Protein AF-A0A1M2V3Z1-F1 (afdb_monomer_lite)

Secondary structure (DSSP, 8-state):
--SSTTHHHHTSTTT-S-GGGS-HHHHHHHHHHHHHHHHHHH---HHHHHTT-HHHHHHHTSGGGGT-HHHHHHHHIIIIIIIHHHHHHHTT-GGGHHHHHHHHTTS--

Structure (mmCIF, N/CA/C/O backbone):
data_AF-A0A1M2V3Z1-F1
#
_entry.id   AF-A0A1M2V3Z1-F1
#
loop_
_atom_site.group_PDB
_atom_site.id
_atom_site.type_symbol
_atom_site.label_atom_id
_atom_site.label_alt_id
_atom_site.label_comp_id
_atom_site.label_asym_id
_atom_site.label_entity_id
_atom_site.label_seq_id
_atom_site.pdbx_PDB_ins_code
_atom_site.Cartn_x
_atom_site.Cartn_y
_atom_site.Cartn_z
_atom_site.occupancy
_atom_site.B_iso_or_equiv
_atom_site.auth_seq_id
_atom_site.auth_comp_id
_atom_site.auth_asym_id
_atom_site.auth_atom_id
_atom_site.pdbx_PDB_model_num
ATOM 1 N N . MET A 1 1 ? -4.079 -21.499 4.967 1.00 50.12 1 MET A N 1
ATOM 2 C CA . MET A 1 1 ? -3.619 -20.187 4.460 1.00 50.12 1 MET A CA 1
ATOM 3 C C . MET A 1 1 ? -2.232 -20.394 3.879 1.00 50.12 1 MET A C 1
ATOM 5 O O . MET A 1 1 ? -1.466 -21.125 4.493 1.00 50.12 1 MET A O 1
ATOM 9 N N . SER A 1 2 ? -1.953 -19.860 2.685 1.00 53.78 2 SER A N 1
ATOM 10 C CA . SER A 1 2 ? -0.603 -19.888 2.098 1.00 53.78 2 SER A CA 1
ATOM 11 C C . SER A 1 2 ? 0.402 -19.317 3.103 1.00 53.78 2 SER A C 1
ATOM 13 O O . SER A 1 2 ? 0.081 -18.336 3.770 1.00 53.78 2 SER A O 1
ATOM 15 N N . ALA A 1 3 ? 1.598 -19.904 3.202 1.00 75.75 3 ALA A N 1
ATOM 16 C CA . ALA A 1 3 ? 2.683 -19.347 4.015 1.00 75.75 3 ALA A CA 1
ATOM 17 C C . ALA A 1 3 ? 3.127 -17.950 3.526 1.00 75.75 3 ALA A C 1
ATOM 19 O O . ALA A 1 3 ? 3.748 -17.214 4.283 1.00 75.75 3 ALA A O 1
ATOM 20 N N . PHE A 1 4 ? 2.758 -17.582 2.291 1.00 83.94 4 PHE A N 1
ATOM 21 C CA . PHE A 1 4 ? 3.097 -16.321 1.630 1.00 83.94 4 PHE A CA 1
ATOM 22 C C . PHE A 1 4 ? 1.854 -15.776 0.900 1.00 83.94 4 PHE A C 1
ATOM 24 O O . PHE A 1 4 ? 1.505 -16.278 -0.178 1.00 83.94 4 PHE A O 1
ATOM 31 N N . PRO A 1 5 ? 1.118 -14.817 1.490 1.00 90.44 5 PRO A N 1
ATOM 32 C CA . PRO A 1 5 ? -0.146 -14.309 0.948 1.00 90.44 5 PRO A CA 1
ATOM 33 C C . PRO A 1 5 ? -0.059 -13.700 -0.455 1.00 90.44 5 PRO A C 1
ATOM 35 O O . PRO A 1 5 ? -1.078 -13.644 -1.146 1.00 90.44 5 PRO A O 1
ATOM 38 N N . THR A 1 6 ? 1.124 -13.258 -0.881 1.00 95.00 6 THR A N 1
ATOM 39 C CA . THR A 1 6 ? 1.340 -12.572 -2.165 1.00 95.00 6 THR A CA 1
ATOM 40 C C . THR A 1 6 ? 2.156 -13.384 -3.177 1.00 95.00 6 THR A C 1
ATOM 42 O O . THR A 1 6 ? 2.534 -12.853 -4.220 1.00 95.00 6 THR A O 1
ATOM 45 N N . ALA A 1 7 ? 2.407 -14.675 -2.928 1.00 93.00 7 ALA A N 1
ATOM 46 C CA . ALA A 1 7 ? 3.244 -15.504 -3.804 1.00 93.00 7 ALA A CA 1
ATOM 47 C C . ALA A 1 7 ? 2.790 -15.507 -5.278 1.00 93.00 7 ALA A C 1
ATOM 49 O O . ALA A 1 7 ? 3.615 -15.472 -6.190 1.00 93.00 7 ALA A O 1
ATOM 50 N N . ASP A 1 8 ? 1.482 -15.509 -5.527 1.00 93.94 8 ASP A N 1
ATOM 51 C CA . ASP A 1 8 ? 0.915 -15.425 -6.874 1.00 93.94 8 ASP A CA 1
ATOM 52 C C . ASP A 1 8 ? 1.033 -14.022 -7.489 1.00 93.94 8 ASP A C 1
ATOM 54 O O . ASP A 1 8 ? 1.156 -13.908 -8.708 1.00 93.94 8 ASP A O 1
ATOM 58 N N . LEU A 1 9 ? 1.073 -12.959 -6.674 1.00 95.69 9 LEU A N 1
ATOM 59 C CA . LEU A 1 9 ? 1.301 -11.599 -7.168 1.00 95.69 9 LEU A CA 1
ATOM 60 C C . LEU A 1 9 ? 2.692 -11.462 -7.783 1.00 95.69 9 LEU A C 1
ATOM 62 O O . LEU A 1 9 ? 2.809 -10.869 -8.849 1.00 95.69 9 LEU A O 1
ATOM 66 N N . ALA A 1 10 ? 3.720 -12.066 -7.180 1.00 92.56 10 ALA A N 1
ATOM 67 C CA . ALA A 1 10 ? 5.084 -12.036 -7.720 1.00 92.56 1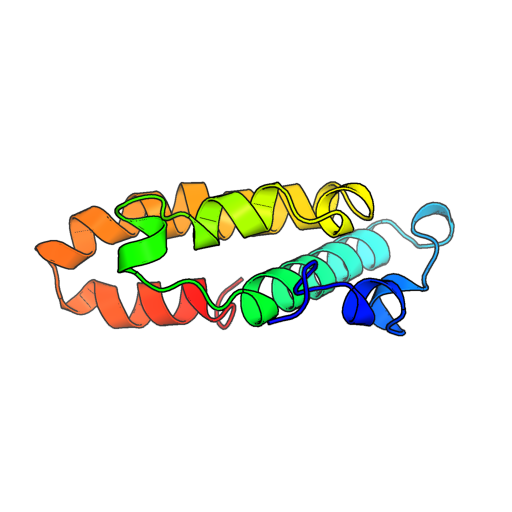0 ALA A CA 1
ATOM 68 C C . ALA A 1 10 ? 5.173 -12.593 -9.155 1.00 92.56 10 ALA A C 1
ATOM 70 O O . ALA A 1 10 ? 6.031 -12.182 -9.931 1.00 92.56 10 ALA A O 1
ATOM 71 N N . SER A 1 11 ? 4.266 -13.506 -9.517 1.00 93.31 11 SER A N 1
ATOM 72 C CA . SER A 1 11 ? 4.178 -14.095 -10.861 1.00 93.31 11 SER A CA 1
ATOM 73 C C . SER A 1 11 ? 3.160 -13.394 -11.771 1.00 93.31 11 SER A C 1
ATOM 75 O O . SER A 1 11 ? 3.026 -13.755 -12.940 1.00 93.31 11 SER A O 1
ATOM 77 N N . ALA A 1 12 ? 2.412 -12.415 -11.260 1.00 96.38 12 ALA A N 1
ATOM 78 C CA . ALA A 1 12 ? 1.374 -11.732 -12.017 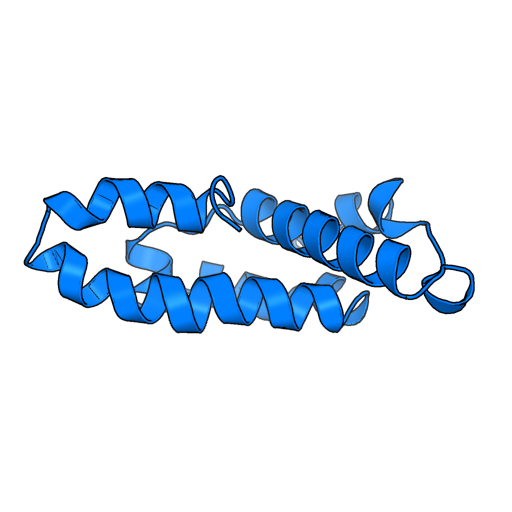1.00 96.38 12 ALA A CA 1
ATOM 79 C C . ALA A 1 12 ? 1.974 -10.753 -13.047 1.00 96.38 12 ALA A C 1
ATOM 81 O O . ALA A 1 12 ? 3.042 -10.179 -12.809 1.00 96.38 12 ALA A O 1
ATOM 82 N N . PRO A 1 13 ? 1.261 -10.456 -14.155 1.00 97.62 13 PRO A N 1
ATOM 83 C CA . PRO A 1 13 ? 1.731 -9.513 -15.174 1.00 97.62 13 PRO A CA 1
ATOM 84 C C . PRO A 1 13 ? 2.109 -8.129 -14.636 1.00 97.62 13 PRO A C 1
ATOM 86 O O . PRO A 1 13 ? 2.972 -7.478 -15.205 1.00 97.62 13 PRO A O 1
ATOM 89 N N . LEU A 1 14 ? 1.513 -7.688 -13.523 1.00 97.25 14 LEU A N 1
ATOM 90 C CA . LEU A 1 14 ? 1.846 -6.421 -12.866 1.00 97.25 14 LEU A CA 1
ATOM 91 C C . LEU A 1 14 ? 3.269 -6.405 -12.266 1.00 97.25 14 LEU A C 1
ATOM 93 O O . LEU A 1 14 ? 3.905 -5.357 -12.149 1.00 97.25 14 LEU A O 1
ATOM 97 N N . PHE A 1 15 ? 3.802 -7.565 -11.894 1.00 96.75 15 PHE A N 1
ATOM 98 C CA . PHE A 1 15 ? 5.124 -7.701 -11.282 1.00 96.75 15 PHE A CA 1
ATOM 99 C C . PHE A 1 15 ? 6.206 -8.106 -12.293 1.00 96.75 15 PHE A C 1
ATOM 101 O O . PHE A 1 15 ? 7.388 -7.982 -11.990 1.00 96.75 15 PHE A O 1
ATOM 108 N N . ALA A 1 16 ? 5.818 -8.464 -13.520 1.00 95.56 16 ALA A N 1
ATOM 109 C CA . ALA A 1 16 ? 6.730 -8.840 -14.599 1.00 95.56 16 ALA A CA 1
ATOM 110 C C . ALA A 1 16 ? 7.610 -7.702 -15.178 1.00 95.56 16 ALA A C 1
ATOM 112 O O . ALA A 1 16 ? 8.743 -7.996 -15.566 1.00 95.56 16 ALA A O 1
ATOM 113 N N . PRO A 1 17 ? 7.162 -6.428 -15.284 1.00 95.88 17 PRO A N 1
ATOM 114 C CA . PRO A 1 17 ? 7.973 -5.383 -15.900 1.00 95.88 17 PRO A CA 1
ATOM 115 C C . PRO A 1 17 ? 9.254 -5.091 -15.116 1.00 95.88 17 PRO A C 1
ATOM 117 O O . PRO A 1 17 ? 9.223 -4.902 -13.896 1.00 95.88 17 PRO A O 1
ATOM 120 N N . VAL A 1 18 ? 10.360 -4.994 -15.858 1.00 92.75 18 VAL A N 1
ATOM 121 C CA . VAL A 1 18 ? 11.677 -4.584 -15.358 1.00 92.75 18 VAL A CA 1
ATOM 122 C C . VAL A 1 18 ? 11.712 -3.063 -15.279 1.00 92.75 18 VAL A C 1
ATOM 124 O O . VAL A 1 18 ? 11.727 -2.385 -16.310 1.00 92.75 18 VAL A O 1
ATOM 127 N N . SER A 1 19 ? 11.705 -2.533 -14.057 1.00 89.62 19 SER A N 1
ATOM 128 C CA . SER A 1 19 ? 11.553 -1.104 -13.777 1.00 89.62 19 SER A CA 1
ATOM 129 C C . SER A 1 19 ? 12.596 -0.232 -14.487 1.00 89.62 19 SER A C 1
ATOM 131 O O . SER A 1 19 ? 12.274 0.868 -14.916 1.00 89.62 19 SER A O 1
ATOM 133 N N . GLU A 1 20 ? 13.825 -0.711 -14.668 1.00 91.00 20 GLU A N 1
ATOM 134 C CA . GLU A 1 20 ? 14.938 0.011 -15.305 1.00 91.00 20 GLU A CA 1
ATOM 135 C C . GLU A 1 20 ? 14.715 0.282 -16.799 1.00 91.00 20 GLU A C 1
ATOM 137 O O . GLU A 1 20 ? 15.408 1.112 -17.384 1.00 91.00 20 GLU A O 1
ATOM 142 N N . ARG A 1 21 ? 13.764 -0.415 -17.430 1.00 95.56 21 ARG A N 1
ATOM 143 C CA . ARG A 1 21 ? 13.420 -0.238 -18.850 1.00 95.56 21 ARG A CA 1
ATOM 144 C C . ARG A 1 21 ? 12.295 0.768 -19.078 1.00 95.56 21 ARG A C 1
ATOM 146 O O . ARG A 1 21 ? 11.948 1.027 -20.226 1.00 95.56 21 ARG A O 1
ATOM 153 N N . LEU A 1 22 ? 11.711 1.288 -18.005 1.00 96.38 22 LEU A N 1
ATOM 154 C CA . LEU A 1 22 ? 10.566 2.184 -18.039 1.00 96.38 22 LEU A CA 1
ATOM 155 C C . LEU A 1 22 ? 11.006 3.633 -17.828 1.00 96.38 22 LEU A C 1
ATOM 157 O O . LEU A 1 22 ? 11.987 3.921 -17.136 1.00 96.38 22 LEU A O 1
ATOM 161 N N . THR A 1 23 ? 10.240 4.565 -18.384 1.00 97.81 23 THR A N 1
ATOM 162 C CA . THR A 1 23 ? 10.373 5.986 -18.059 1.00 97.81 23 THR A CA 1
ATOM 163 C C . THR A 1 23 ? 10.071 6.232 -16.580 1.00 97.81 23 THR A C 1
ATOM 165 O O . THR A 1 23 ? 9.423 5.433 -15.904 1.00 97.81 23 THR A O 1
ATOM 168 N N . VAL A 1 24 ? 10.505 7.377 -16.049 1.00 96.81 24 VAL A N 1
ATOM 169 C CA . VAL A 1 24 ? 10.240 7.739 -14.645 1.00 96.81 24 VAL A CA 1
ATOM 170 C C . VAL A 1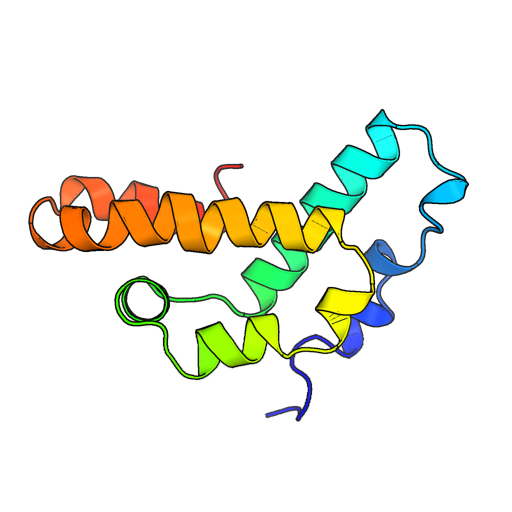 24 ? 8.740 7.732 -14.330 1.00 96.81 24 VAL A C 1
ATOM 172 O O . VAL A 1 24 ? 8.344 7.183 -13.306 1.00 96.81 24 VAL A O 1
ATOM 175 N N . ALA A 1 25 ? 7.911 8.292 -15.215 1.00 97.12 25 ALA A N 1
ATOM 176 C CA . ALA A 1 25 ? 6.463 8.339 -15.024 1.00 97.12 25 ALA A CA 1
ATOM 177 C C . ALA A 1 25 ? 5.838 6.933 -14.992 1.00 97.12 25 ALA A C 1
ATOM 179 O O . ALA A 1 25 ? 5.034 6.633 -14.113 1.00 97.12 25 ALA A O 1
ATOM 180 N N . GLU A 1 26 ? 6.252 6.045 -15.898 1.00 97.81 26 GLU A N 1
ATOM 181 C CA . GLU A 1 26 ? 5.788 4.653 -15.919 1.00 97.81 26 GLU A CA 1
ATOM 182 C C . GLU A 1 26 ? 6.216 3.888 -14.665 1.00 97.81 26 GLU A C 1
ATOM 184 O O . GLU A 1 26 ? 5.413 3.144 -14.109 1.00 97.81 26 GLU A O 1
ATOM 189 N N . ARG A 1 27 ? 7.448 4.097 -14.179 1.00 96.88 27 ARG A N 1
ATOM 190 C CA . ARG A 1 27 ? 7.928 3.489 -12.927 1.00 96.88 27 ARG A CA 1
ATOM 191 C C . ARG A 1 27 ? 7.101 3.931 -11.727 1.00 96.88 27 ARG A C 1
ATOM 193 O O . ARG A 1 27 ? 6.740 3.090 -10.914 1.00 96.88 27 ARG A O 1
ATOM 200 N N . ILE A 1 28 ? 6.796 5.227 -11.626 1.00 96.62 28 ILE A N 1
ATOM 201 C CA . ILE A 1 28 ? 5.960 5.768 -10.546 1.00 96.62 28 ILE A CA 1
ATOM 202 C C . ILE A 1 28 ? 4.588 5.093 -10.579 1.00 96.62 28 ILE A C 1
ATOM 204 O O . ILE A 1 28 ? 4.183 4.492 -9.586 1.00 96.62 28 ILE A O 1
ATOM 208 N N . ASN A 1 29 ? 3.918 5.110 -11.733 1.00 97.31 29 ASN A N 1
ATOM 209 C CA . ASN A 1 29 ? 2.602 4.489 -11.884 1.00 97.31 29 ASN A CA 1
ATOM 210 C C . ASN A 1 29 ? 2.635 2.991 -11.548 1.00 97.31 29 ASN A C 1
ATOM 212 O O . ASN A 1 29 ? 1.771 2.497 -10.829 1.00 97.31 29 ASN A O 1
ATOM 216 N N . LEU A 1 30 ? 3.663 2.272 -12.004 1.00 97.88 30 LEU A N 1
ATOM 217 C CA . LEU A 1 30 ? 3.840 0.854 -11.708 1.00 97.88 30 LEU A CA 1
ATOM 218 C C . LEU A 1 30 ? 3.988 0.586 -10.203 1.00 97.88 30 LEU A C 1
ATOM 220 O O . LEU A 1 30 ? 3.359 -0.339 -9.688 1.00 97.88 30 LEU A O 1
ATOM 224 N N . SER A 1 31 ? 4.774 1.396 -9.490 1.00 97.62 31 SER A N 1
ATOM 225 C CA . SER A 1 31 ? 4.917 1.281 -8.036 1.00 97.62 31 SER A CA 1
ATOM 226 C C . SER A 1 31 ? 3.600 1.569 -7.304 1.00 97.62 31 SER A C 1
ATOM 228 O O . SER A 1 31 ? 3.293 0.865 -6.343 1.00 97.62 31 SER A O 1
ATOM 230 N N . HIS A 1 32 ? 2.790 2.533 -7.764 1.00 97.75 32 HIS A N 1
ATOM 231 C CA . HIS A 1 32 ? 1.451 2.789 -7.210 1.00 97.75 32 HIS A CA 1
ATOM 232 C C . HIS A 1 32 ? 0.521 1.581 -7.379 1.00 97.75 32 HIS A C 1
ATOM 234 O O . HIS A 1 32 ? -0.084 1.121 -6.408 1.00 97.75 32 HIS A O 1
ATOM 240 N N . GLU A 1 33 ? 0.452 1.014 -8.583 1.00 97.75 33 GLU A N 1
ATOM 241 C CA . GLU A 1 33 ? -0.394 -0.153 -8.852 1.00 97.75 33 GLU A CA 1
ATOM 242 C C . GLU A 1 33 ? 0.051 -1.384 -8.047 1.00 97.75 33 GLU A C 1
ATOM 244 O O . GLU A 1 33 ? -0.778 -2.100 -7.479 1.00 97.75 33 GLU A O 1
ATOM 249 N N . ARG A 1 34 ? 1.364 -1.614 -7.918 1.00 98.00 34 ARG A N 1
ATOM 250 C CA . ARG A 1 34 ? 1.912 -2.695 -7.080 1.00 98.00 34 ARG A CA 1
ATOM 251 C C . ARG A 1 34 ? 1.608 -2.482 -5.598 1.00 98.00 34 ARG A C 1
ATOM 253 O O . ARG A 1 34 ? 1.190 -3.432 -4.936 1.00 98.00 34 ARG A O 1
ATOM 260 N N . ALA A 1 35 ? 1.765 -1.259 -5.087 1.00 98.00 35 ALA A N 1
ATOM 261 C CA . ALA A 1 35 ? 1.437 -0.915 -3.703 1.00 98.00 35 ALA A CA 1
ATOM 262 C C . ALA A 1 35 ? -0.034 -1.219 -3.396 1.00 98.00 35 ALA A C 1
ATOM 264 O O . ALA A 1 35 ? -0.339 -1.895 -2.412 1.00 98.00 35 ALA A O 1
ATOM 265 N N . LYS A 1 36 ? -0.933 -0.800 -4.293 1.00 98.12 36 LYS A N 1
ATOM 266 C CA . LYS A 1 36 ? -2.365 -1.090 -4.214 1.00 98.12 36 LYS A CA 1
ATOM 267 C C . LYS A 1 36 ? -2.650 -2.590 -4.232 1.00 98.12 36 LYS A C 1
ATOM 269 O O . LYS A 1 36 ? -3.412 -3.067 -3.396 1.00 98.12 36 LYS A O 1
ATOM 274 N N . ALA A 1 37 ? -2.033 -3.352 -5.135 1.00 97.81 37 ALA A N 1
ATOM 275 C CA . ALA A 1 37 ? -2.231 -4.800 -5.214 1.00 97.81 37 ALA A CA 1
ATOM 276 C C . ALA A 1 37 ? -1.801 -5.529 -3.926 1.00 97.81 37 ALA A C 1
ATOM 278 O O . ALA A 1 37 ? -2.524 -6.406 -3.448 1.00 97.81 37 ALA A O 1
ATOM 279 N N . ILE A 1 38 ? -0.661 -5.145 -3.340 1.00 97.44 38 ILE A N 1
ATOM 280 C CA . ILE A 1 38 ? -0.166 -5.699 -2.068 1.00 97.44 38 ILE A CA 1
ATOM 281 C C . ILE A 1 38 ? -1.114 -5.331 -0.922 1.00 97.44 38 ILE A C 1
ATOM 283 O O . ILE A 1 38 ? -1.564 -6.208 -0.182 1.00 97.44 38 ILE A O 1
ATOM 287 N N . GLY A 1 39 ? -1.468 -4.049 -0.807 1.00 96.31 39 GLY A N 1
ATOM 288 C CA . GLY A 1 39 ? -2.360 -3.555 0.237 1.00 96.31 39 GLY A CA 1
ATOM 289 C C . GLY A 1 39 ? -3.737 -4.219 0.199 1.00 96.31 39 GLY A C 1
ATOM 290 O O . GLY A 1 39 ? -4.224 -4.687 1.227 1.00 96.31 39 GLY A O 1
ATOM 291 N N . LEU A 1 40 ? -4.328 -4.363 -0.992 1.00 96.88 40 LEU A N 1
ATOM 292 C CA . LEU A 1 40 ? -5.600 -5.064 -1.192 1.00 96.88 40 LEU A CA 1
ATOM 293 C C . LEU A 1 40 ? -5.511 -6.566 -0.895 1.00 96.88 40 LEU A C 1
ATOM 295 O O . LEU A 1 40 ? -6.486 -7.141 -0.415 1.00 96.88 40 LEU A O 1
ATOM 299 N N . ARG A 1 41 ? -4.366 -7.216 -1.151 1.00 96.75 41 ARG A N 1
ATOM 300 C CA . ARG A 1 41 ? -4.168 -8.634 -0.809 1.00 96.75 41 ARG A CA 1
ATOM 301 C C . ARG A 1 41 ? -4.196 -8.856 0.696 1.00 96.75 41 ARG A C 1
ATOM 303 O O . ARG A 1 41 ? -4.784 -9.835 1.153 1.00 96.75 41 ARG A O 1
ATOM 310 N N . TYR A 1 42 ? -3.565 -7.962 1.451 1.00 96.50 42 TYR A N 1
ATOM 311 C CA . TYR A 1 42 ? -3.619 -8.024 2.902 1.00 96.50 42 TYR A CA 1
ATOM 312 C C . TYR A 1 42 ? -4.970 -7.550 3.427 1.00 96.50 42 TYR A C 1
ATOM 314 O O . TYR A 1 42 ? -5.474 -8.173 4.349 1.00 96.50 42 TYR A O 1
ATOM 322 N N . ALA A 1 43 ? -5.613 -6.539 2.840 1.00 96.50 43 ALA A N 1
ATOM 323 C CA . ALA A 1 43 ? -6.917 -6.033 3.282 1.00 96.50 43 ALA A CA 1
ATOM 324 C C . ALA A 1 43 ? -6.935 -5.772 4.802 1.00 96.50 43 ALA A C 1
ATOM 326 O O . ALA A 1 43 ? -7.670 -6.417 5.558 1.00 96.50 43 ALA A O 1
ATOM 327 N N . LEU A 1 44 ? -6.023 -4.914 5.266 1.00 97.88 44 LEU A N 1
ATOM 328 C CA . LEU A 1 44 ? -5.920 -4.550 6.679 1.00 97.88 44 LEU A CA 1
ATOM 329 C C . LEU A 1 44 ? -7.183 -3.814 7.138 1.00 97.88 44 LEU A C 1
ATOM 331 O O . LEU A 1 44 ? -7.750 -3.004 6.408 1.00 97.88 44 LEU A O 1
ATOM 335 N N . THR A 1 45 ? -7.613 -4.112 8.357 1.00 97.75 45 THR A N 1
ATOM 336 C CA . THR A 1 45 ? -8.723 -3.432 9.0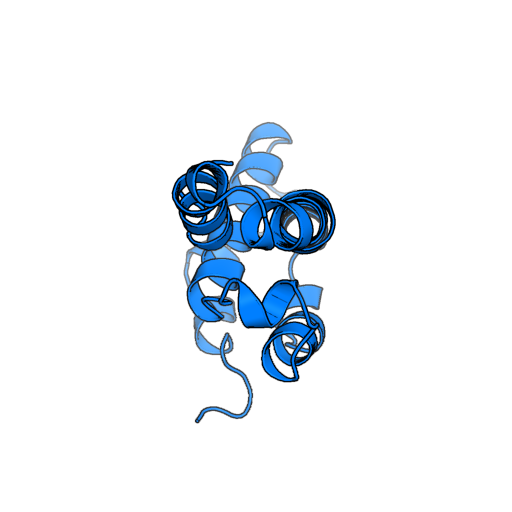29 1.00 97.75 45 THR A CA 1
ATOM 337 C C . THR A 1 45 ? -8.248 -2.170 9.748 1.00 97.75 45 THR A C 1
ATOM 339 O O . THR A 1 45 ? -7.047 -1.945 9.916 1.00 97.75 45 THR A O 1
ATOM 342 N N . ILE A 1 46 ? -9.194 -1.344 10.206 1.00 97.69 46 ILE A N 1
ATOM 343 C CA . ILE A 1 46 ? -8.892 -0.185 11.059 1.00 97.69 46 ILE A CA 1
ATOM 344 C C . ILE A 1 46 ? -8.175 -0.646 12.331 1.00 97.69 46 ILE A C 1
ATOM 346 O O . ILE A 1 46 ? -7.205 -0.028 12.762 1.00 97.69 46 ILE A O 1
ATOM 350 N N . GLU A 1 47 ? -8.625 -1.751 12.915 1.00 97.69 47 GLU A N 1
ATOM 351 C CA . GLU A 1 47 ? -8.040 -2.337 14.112 1.00 97.69 47 GLU A CA 1
ATOM 352 C C . GLU A 1 47 ? -6.611 -2.834 13.855 1.00 97.69 47 GLU A C 1
ATOM 354 O O . GLU A 1 47 ? -5.741 -2.591 14.689 1.00 97.69 47 GLU A O 1
ATOM 359 N N . ASP A 1 48 ? -6.347 -3.439 12.688 1.00 98.06 48 ASP A N 1
ATOM 360 C CA . ASP A 1 48 ? -5.007 -3.906 12.303 1.00 98.06 48 ASP A CA 1
ATOM 361 C C . ASP A 1 48 ? -3.975 -2.773 12.249 1.00 98.06 48 ASP A C 1
ATOM 363 O O . ASP A 1 48 ? -2.813 -3.011 12.573 1.00 98.06 48 ASP A O 1
ATOM 367 N N . VAL A 1 49 ? -4.372 -1.565 11.825 1.00 97.44 49 VAL A N 1
ATOM 368 C CA . VAL A 1 49 ? -3.472 -0.397 11.753 1.00 97.44 49 VAL A CA 1
ATOM 369 C C . VAL A 1 49 ? -3.437 0.407 13.052 1.00 97.44 49 VAL A C 1
ATOM 371 O O . VAL A 1 49 ? -2.390 0.935 13.415 1.00 97.44 49 VAL A O 1
ATOM 374 N N . LEU A 1 50 ? -4.559 0.488 13.774 1.00 97.25 50 LEU A N 1
ATOM 375 C CA . LEU A 1 50 ? -4.646 1.176 15.063 1.00 97.25 50 LEU A CA 1
ATOM 376 C C . LEU A 1 50 ? -3.796 0.478 16.129 1.00 97.25 50 LEU A C 1
ATOM 378 O O . LEU A 1 50 ? -3.182 1.133 16.970 1.00 97.25 50 LEU A O 1
ATOM 382 N N . GLN A 1 51 ? -3.812 -0.852 16.117 1.00 96.69 51 GLN A N 1
ATOM 383 C CA . GLN A 1 51 ? -3.011 -1.714 16.972 1.00 96.69 51 GLN A CA 1
ATOM 384 C C . GLN A 1 51 ? -2.276 -2.692 16.053 1.00 96.69 51 GLN A C 1
ATOM 386 O O . GLN A 1 51 ? -2.842 -3.747 15.767 1.00 96.69 51 GLN A O 1
ATOM 391 N N . PRO A 1 52 ? -1.056 -2.345 15.580 1.00 96.12 52 PRO A N 1
ATOM 392 C CA . PRO A 1 52 ? -0.302 -3.106 14.584 1.00 96.12 52 PRO A CA 1
ATOM 393 C C . PRO A 1 52 ? -0.341 -4.612 14.836 1.00 96.12 52 PRO A C 1
ATOM 395 O O . PRO A 1 52 ? 0.389 -5.147 15.677 1.00 96.12 52 PRO A O 1
ATOM 398 N N . SER A 1 53 ? -1.243 -5.286 14.125 1.00 97.12 53 SER A N 1
ATOM 399 C CA . SER A 1 53 ? -1.560 -6.687 14.374 1.00 97.12 53 SER A CA 1
ATOM 400 C C . SER A 1 53 ? -0.501 -7.603 13.768 1.00 97.12 53 SER A C 1
ATOM 402 O O . SER A 1 53 ? 0.351 -7.180 12.985 1.00 97.12 53 SER A O 1
ATOM 404 N N . LYS A 1 54 ? -0.577 -8.908 14.055 1.00 96.62 54 LYS A N 1
ATOM 405 C CA . LYS A 1 54 ? 0.270 -9.886 13.358 1.00 96.62 54 LYS A CA 1
ATOM 406 C C . LYS A 1 54 ? 0.126 -9.763 11.834 1.00 96.62 54 LYS A C 1
ATOM 408 O O . LYS A 1 54 ? 1.122 -9.826 11.133 1.00 96.62 54 LYS A O 1
ATOM 413 N N . LYS A 1 55 ? -1.089 -9.533 11.331 1.00 96.00 55 LYS A N 1
ATOM 414 C CA . LYS A 1 55 ? -1.376 -9.400 9.898 1.00 96.00 55 LYS A CA 1
ATOM 415 C C . LYS A 1 55 ? -0.708 -8.167 9.284 1.00 96.00 55 LYS A C 1
ATOM 417 O O . LYS A 1 55 ? -0.207 -8.241 8.166 1.00 96.00 55 LYS A O 1
ATOM 422 N N . PHE A 1 56 ? -0.674 -7.060 10.027 1.00 97.12 56 PHE A N 1
ATOM 423 C CA . PHE A 1 56 ? 0.070 -5.863 9.645 1.00 97.12 56 PHE A CA 1
ATOM 424 C C . PHE A 1 56 ? 1.564 -6.175 9.498 1.00 97.12 56 PHE A C 1
ATOM 426 O O . PHE A 1 56 ? 2.158 -5.878 8.466 1.00 97.12 56 PHE A O 1
ATOM 433 N N . TRP A 1 57 ? 2.169 -6.838 10.486 1.00 96.44 57 TRP A N 1
ATOM 434 C CA . TRP A 1 57 ? 3.590 -7.199 10.427 1.00 96.44 57 TRP A CA 1
ATOM 435 C C . TRP A 1 57 ? 3.894 -8.269 9.376 1.00 96.44 57 TRP A C 1
ATOM 437 O O . TRP A 1 57 ? 4.910 -8.176 8.694 1.00 96.44 57 TRP A O 1
ATOM 447 N N . ASP A 1 58 ? 2.996 -9.232 9.173 1.00 95.94 58 ASP A N 1
ATOM 448 C CA . ASP A 1 58 ? 3.113 -10.246 8.124 1.00 95.94 58 ASP A CA 1
ATOM 449 C C . ASP A 1 58 ? 3.159 -9.610 6.726 1.00 95.94 58 ASP A C 1
ATOM 451 O O . ASP A 1 58 ? 3.783 -10.174 5.836 1.00 95.94 58 ASP A O 1
ATOM 455 N N . MET A 1 59 ? 2.530 -8.446 6.517 1.00 96.00 59 MET A N 1
ATOM 456 C CA . MET A 1 59 ? 2.628 -7.689 5.262 1.00 96.00 59 MET A CA 1
ATOM 457 C C . MET A 1 59 ? 4.038 -7.150 5.031 1.00 96.00 59 MET A C 1
ATOM 459 O O . MET A 1 59 ? 4.570 -7.272 3.933 1.00 96.00 59 MET A O 1
ATOM 463 N N . TYR A 1 60 ? 4.660 -6.593 6.070 1.00 95.75 60 TYR A N 1
ATOM 464 C CA . TYR A 1 60 ? 6.031 -6.080 6.001 1.00 95.75 60 TYR A CA 1
ATOM 465 C C . TYR A 1 60 ? 7.089 -7.180 5.894 1.00 95.75 60 TYR A C 1
ATOM 467 O O . TYR A 1 60 ? 8.195 -6.913 5.431 1.00 95.75 60 TYR A O 1
ATOM 475 N N . MET A 1 61 ? 6.758 -8.398 6.323 1.00 95.12 61 MET A N 1
ATOM 476 C CA . MET A 1 61 ? 7.649 -9.558 6.275 1.00 95.12 61 MET A CA 1
ATOM 477 C C . MET A 1 61 ? 7.435 -10.445 5.040 1.00 95.12 61 MET A C 1
ATOM 479 O O . MET A 1 61 ? 8.180 -11.408 4.857 1.00 95.12 61 MET A O 1
ATOM 483 N N . ASP A 1 62 ? 6.440 -10.153 4.197 1.00 95.31 62 ASP A N 1
ATOM 484 C CA . ASP A 1 62 ? 6.212 -10.899 2.959 1.00 95.31 62 ASP A CA 1
ATOM 485 C C . ASP A 1 62 ? 7.332 -10.621 1.950 1.00 95.31 62 ASP A C 1
ATOM 487 O O . ASP A 1 62 ? 7.760 -9.483 1.774 1.00 95.31 62 ASP A O 1
ATOM 491 N N . TYR A 1 63 ? 7.796 -11.641 1.232 1.00 95.12 63 TYR A N 1
ATOM 492 C CA . TYR A 1 63 ? 8.923 -11.509 0.308 1.00 95.12 63 TYR A CA 1
ATOM 493 C C . TYR A 1 63 ? 8.671 -10.513 -0.827 1.00 95.12 63 TYR A C 1
ATOM 495 O O . TYR A 1 63 ? 9.629 -9.934 -1.346 1.00 95.12 63 TYR A O 1
ATOM 503 N N . ILE A 1 64 ? 7.406 -10.249 -1.172 1.00 95.50 64 ILE A N 1
ATOM 504 C CA . ILE A 1 64 ? 7.037 -9.271 -2.203 1.00 95.50 64 ILE A CA 1
ATOM 505 C C . ILE A 1 64 ? 7.567 -7.860 -1.915 1.00 95.50 64 ILE A C 1
ATOM 507 O O . ILE A 1 64 ? 7.797 -7.098 -2.852 1.00 95.50 64 ILE A O 1
ATOM 511 N N . VAL A 1 65 ? 7.827 -7.509 -0.648 1.00 95.12 65 VAL A N 1
ATOM 512 C CA . VAL A 1 65 ? 8.372 -6.189 -0.282 1.00 95.12 65 VAL A CA 1
ATOM 513 C C . VAL A 1 65 ? 9.776 -5.964 -0.850 1.00 95.12 65 VAL A C 1
ATOM 515 O O . VAL A 1 65 ? 10.201 -4.831 -1.043 1.00 95.12 65 VAL A O 1
ATOM 518 N N . THR A 1 66 ? 10.505 -7.032 -1.175 1.00 94.62 66 THR A N 1
ATOM 519 C CA . THR A 1 66 ? 11.840 -6.927 -1.783 1.00 94.62 66 THR A CA 1
ATOM 520 C C . THR A 1 66 ? 11.801 -6.649 -3.287 1.00 94.62 66 THR A C 1
ATOM 522 O O . THR A 1 66 ? 12.829 -6.311 -3.868 1.00 94.62 66 THR A O 1
ATOM 525 N N . HIS A 1 67 ? 10.628 -6.756 -3.921 1.00 94.12 67 HIS A N 1
ATOM 526 C CA . HIS A 1 67 ? 10.476 -6.640 -5.374 1.00 94.12 67 HIS A CA 1
ATOM 527 C C . HIS A 1 67 ? 10.480 -5.192 -5.868 1.00 94.12 67 HIS A C 1
ATOM 529 O O . HIS A 1 67 ? 10.997 -4.897 -6.942 1.00 94.12 67 HIS A O 1
ATOM 535 N N . ASP A 1 68 ? 9.878 -4.280 -5.103 1.00 95.88 68 ASP A N 1
ATOM 536 C CA . ASP A 1 68 ? 9.707 -2.884 -5.505 1.00 95.88 68 ASP A CA 1
ATOM 537 C C . ASP A 1 68 ? 9.706 -1.954 -4.284 1.00 95.88 68 ASP A C 1
ATOM 539 O O . ASP A 1 68 ? 8.694 -1.778 -3.604 1.00 95.88 68 ASP A O 1
ATOM 543 N N . GLY A 1 69 ? 10.852 -1.324 -4.016 1.00 95.56 69 GLY A N 1
ATOM 544 C CA . GLY A 1 69 ? 10.996 -0.399 -2.888 1.00 95.56 69 GLY A CA 1
ATOM 545 C C . GLY A 1 69 ? 10.117 0.853 -2.992 1.00 95.56 69 GLY A C 1
ATOM 546 O O . GLY A 1 69 ? 9.736 1.416 -1.967 1.00 95.56 69 GLY A O 1
ATOM 547 N N . GLY A 1 70 ? 9.748 1.273 -4.209 1.00 96.75 70 GLY A N 1
ATOM 548 C CA . GLY A 1 70 ? 8.813 2.378 -4.419 1.00 96.75 70 GLY A CA 1
ATOM 549 C C . GLY A 1 70 ? 7.407 1.999 -3.967 1.00 96.75 70 GLY A C 1
ATOM 550 O O . GLY A 1 70 ? 6.774 2.746 -3.223 1.00 96.75 70 GLY A O 1
ATOM 551 N N . ALA A 1 71 ? 6.954 0.799 -4.334 1.00 97.31 71 ALA A N 1
ATOM 552 C CA . ALA A 1 71 ? 5.673 0.269 -3.879 1.00 97.31 71 ALA A CA 1
ATOM 553 C C . ALA A 1 71 ? 5.628 0.133 -2.347 1.00 97.31 71 ALA A C 1
ATOM 555 O O . ALA A 1 71 ? 4.633 0.509 -1.725 1.00 97.31 71 ALA A O 1
ATOM 556 N N . VAL A 1 72 ? 6.724 -0.335 -1.733 1.00 97.81 72 VAL A N 1
ATOM 557 C CA . VAL A 1 72 ? 6.845 -0.422 -0.268 1.00 97.81 72 VAL A CA 1
ATOM 558 C C . VAL A 1 72 ? 6.740 0.937 0.393 1.00 97.81 72 VAL A C 1
ATOM 560 O O . VAL A 1 72 ? 5.973 1.091 1.342 1.00 97.81 72 VAL A O 1
ATOM 563 N N . ALA A 1 73 ? 7.465 1.935 -0.110 1.00 97.94 73 ALA A N 1
ATOM 564 C CA . ALA A 1 73 ? 7.380 3.288 0.424 1.00 97.94 73 ALA A CA 1
ATOM 565 C C . ALA A 1 73 ? 5.941 3.825 0.347 1.00 97.94 73 ALA A C 1
ATOM 567 O O . ALA A 1 73 ? 5.433 4.352 1.336 1.00 97.94 73 ALA A O 1
ATOM 568 N N . LEU A 1 74 ? 5.263 3.627 -0.787 1.00 98.00 74 LEU A N 1
ATOM 569 C CA . LEU A 1 74 ? 3.897 4.101 -1.010 1.00 98.00 74 LEU A CA 1
ATOM 570 C C . LEU A 1 74 ? 2.885 3.453 -0.059 1.00 98.00 74 LEU A C 1
ATOM 572 O O . LEU A 1 74 ? 2.174 4.179 0.640 1.00 98.00 74 LEU A O 1
ATOM 576 N N . PHE A 1 75 ? 2.840 2.117 0.046 1.00 97.00 75 PHE A N 1
ATOM 577 C CA . PHE A 1 75 ? 1.901 1.495 0.987 1.00 97.00 75 PHE A CA 1
ATOM 578 C C . PHE A 1 75 ? 2.274 1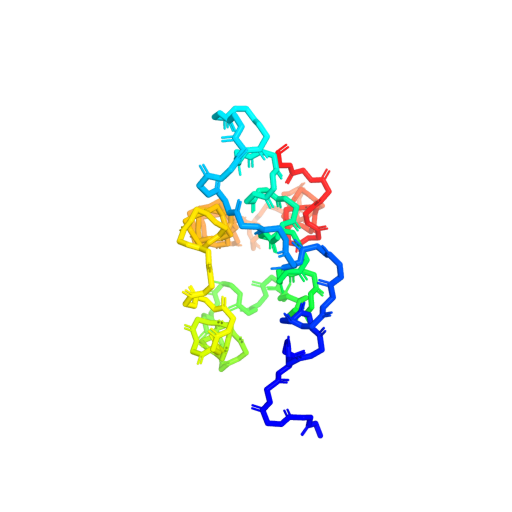.796 2.442 1.00 97.00 75 PHE A C 1
ATOM 580 O O . PHE A 1 75 ? 1.383 1.908 3.280 1.00 97.00 75 PHE A O 1
ATOM 587 N N . SER A 1 76 ? 3.561 1.982 2.759 1.00 97.62 76 SER A N 1
ATOM 588 C CA . SER A 1 76 ? 3.991 2.355 4.112 1.00 97.62 76 SER A CA 1
ATOM 589 C C . SER A 1 76 ? 3.509 3.752 4.489 1.00 97.62 76 SER A C 1
ATOM 591 O O . SER A 1 76 ? 3.027 3.958 5.599 1.00 97.62 76 SER A O 1
ATOM 593 N N . ILE A 1 77 ? 3.590 4.717 3.569 1.00 97.88 77 ILE A N 1
ATOM 594 C CA . ILE A 1 77 ? 3.046 6.067 3.769 1.00 97.88 77 ILE A CA 1
ATOM 595 C C . ILE A 1 77 ? 1.530 5.991 3.978 1.00 97.88 77 ILE A C 1
ATOM 597 O O . ILE A 1 77 ? 1.005 6.570 4.930 1.00 97.88 77 ILE A O 1
ATOM 601 N N . GLN A 1 78 ? 0.830 5.236 3.135 1.00 97.44 78 GLN A N 1
ATOM 602 C CA . GLN A 1 78 ? -0.621 5.094 3.213 1.00 97.44 78 GLN A CA 1
ATOM 603 C C . GLN A 1 78 ? -1.080 4.425 4.517 1.00 97.44 78 GLN A C 1
ATOM 605 O O . GLN A 1 78 ? -2.000 4.906 5.175 1.00 97.44 78 GLN A O 1
ATOM 610 N N . LEU A 1 79 ? -0.429 3.339 4.929 1.00 97.38 79 LEU A N 1
ATOM 611 C CA . LEU A 1 79 ? -0.872 2.526 6.061 1.00 97.38 79 LEU A CA 1
ATOM 612 C C . LEU A 1 79 ? -0.307 3.021 7.399 1.00 97.38 79 LEU A C 1
ATOM 614 O O . LEU A 1 79 ? -1.047 3.091 8.378 1.00 97.38 79 LEU A O 1
ATOM 618 N N . ASN A 1 80 ? 0.963 3.433 7.456 1.00 96.12 80 ASN A N 1
ATOM 619 C CA . ASN A 1 80 ? 1.587 3.871 8.711 1.00 96.12 80 ASN A CA 1
ATOM 620 C C . ASN A 1 80 ? 1.322 5.345 8.984 1.00 96.12 80 ASN A C 1
ATOM 622 O O . ASN A 1 80 ? 0.961 5.708 10.100 1.00 96.12 80 ASN A O 1
ATOM 626 N N . LEU A 1 81 ? 1.534 6.204 7.983 1.00 96.88 81 LEU A N 1
ATOM 627 C CA . LEU A 1 81 ? 1.443 7.646 8.195 1.00 96.88 81 LEU A CA 1
ATOM 628 C C . LEU A 1 81 ? -0.004 8.104 8.101 1.00 96.88 81 LEU A C 1
ATOM 630 O O . LEU A 1 81 ? -0.498 8.721 9.036 1.00 96.88 81 LEU A O 1
ATOM 634 N N . MET A 1 82 ? -0.703 7.784 7.015 1.00 97.19 82 MET A N 1
ATOM 635 C CA . MET A 1 82 ? -2.071 8.259 6.816 1.00 97.19 82 MET A CA 1
ATOM 636 C C . MET A 1 82 ? -3.060 7.493 7.705 1.00 97.19 82 MET A C 1
ATOM 638 O O . MET A 1 82 ? -3.617 8.072 8.641 1.00 97.19 82 MET A O 1
ATOM 642 N N . ALA A 1 83 ? -3.236 6.189 7.471 1.00 97.62 83 ALA A N 1
ATOM 643 C CA . ALA A 1 83 ? -4.197 5.384 8.221 1.00 97.62 83 ALA A CA 1
ATOM 644 C C . ALA A 1 83 ? -3.825 5.280 9.709 1.00 97.62 83 ALA A C 1
ATOM 646 O O . ALA A 1 83 ? -4.686 5.479 10.565 1.00 97.62 83 ALA A O 1
ATOM 647 N N . GLY A 1 84 ? -2.544 5.061 10.025 1.00 97.00 84 GLY A N 1
ATOM 648 C CA . GLY A 1 84 ? -2.050 5.014 11.404 1.00 97.00 84 GLY A CA 1
ATOM 649 C C . GLY A 1 84 ? -2.243 6.324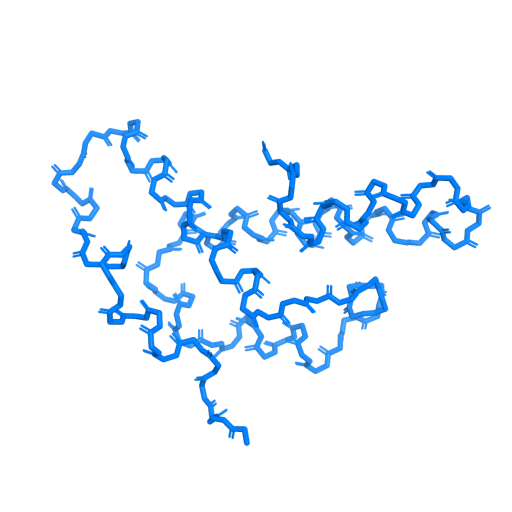 12.176 1.00 97.00 84 GLY A C 1
ATOM 650 O O . GLY A 1 84 ? -2.572 6.285 13.361 1.00 97.00 84 GLY A O 1
ATOM 651 N N . THR A 1 85 ? -2.138 7.488 11.520 1.00 97.00 85 THR A N 1
ATOM 652 C CA . THR A 1 85 ? -2.483 8.772 12.161 1.00 97.00 85 THR A CA 1
ATOM 653 C C . THR A 1 85 ? -3.988 8.928 12.318 1.00 97.00 85 THR A C 1
ATOM 655 O O . THR A 1 85 ? -4.444 9.386 13.361 1.00 97.00 85 THR A O 1
ATOM 658 N N . LEU A 1 86 ? -4.775 8.576 11.298 1.00 97.31 86 LEU A N 1
ATOM 659 C CA . LEU A 1 86 ? -6.215 8.830 11.278 1.00 97.31 86 LEU A CA 1
ATOM 660 C C . LEU A 1 86 ? -7.001 7.888 12.209 1.00 97.31 86 LEU A C 1
ATOM 662 O O . LEU A 1 86 ? -8.003 8.308 12.792 1.00 97.31 86 LEU A O 1
ATOM 666 N N . ALA A 1 87 ? -6.547 6.645 12.393 1.00 97.69 87 ALA A N 1
ATOM 667 C CA . ALA A 1 87 ? -7.267 5.619 13.147 1.00 97.69 87 ALA A CA 1
ATOM 668 C C . ALA A 1 87 ? -7.562 5.997 14.616 1.00 97.69 87 ALA A C 1
ATOM 670 O O . ALA A 1 87 ? -8.721 5.868 15.024 1.00 97.69 87 ALA A O 1
ATOM 671 N N . PRO A 1 88 ? -6.614 6.539 15.412 1.00 97.44 88 PRO A N 1
ATOM 672 C CA . PRO A 1 88 ? -6.911 7.016 16.766 1.00 97.44 88 PRO A CA 1
ATOM 673 C C . PRO A 1 88 ? -7.956 8.139 16.803 1.00 97.44 88 PRO A C 1
ATOM 675 O O . PRO A 1 88 ? -8.801 8.176 17.699 1.00 97.44 88 PRO A O 1
ATOM 678 N N . PHE A 1 89 ? -7.940 9.056 15.826 1.00 97.56 89 PHE A N 1
ATOM 679 C CA . PHE A 1 89 ? -8.942 10.124 15.755 1.00 97.56 89 PHE A CA 1
ATOM 680 C C . PHE A 1 89 ? -10.319 9.575 15.393 1.00 97.56 89 PHE A C 1
ATOM 682 O O . PHE A 1 89 ? -11.312 9.998 15.986 1.00 97.56 89 PHE A O 1
ATOM 689 N N . ALA A 1 90 ? -10.382 8.596 14.490 1.00 97.19 90 ALA A N 1
ATOM 690 C CA . ALA A 1 90 ? -11.626 7.953 14.082 1.00 97.19 90 ALA A CA 1
ATOM 691 C C . ALA A 1 90 ? -12.350 7.237 15.242 1.00 97.19 90 ALA A C 1
ATOM 693 O O . ALA A 1 90 ? -13.572 7.108 15.196 1.00 97.19 90 ALA A O 1
ATOM 694 N N . GLN A 1 91 ? -11.646 6.852 16.320 1.00 95.69 91 GLN A N 1
ATOM 695 C CA . GLN A 1 91 ? -12.280 6.317 17.539 1.00 95.69 91 GLN A CA 1
ATOM 696 C C . GLN A 1 91 ? -13.199 7.335 18.230 1.00 95.69 91 GLN A C 1
ATOM 698 O O . GLN A 1 91 ? -14.198 6.957 18.836 1.00 95.69 91 GLN A O 1
ATOM 703 N N . LYS A 1 92 ? -12.851 8.625 18.163 1.00 97.06 92 LYS A N 1
ATOM 704 C CA . LYS A 1 92 ? -13.601 9.726 18.794 1.00 97.06 92 LYS A CA 1
ATOM 705 C C . LYS A 1 92 ? -14.427 10.531 17.791 1.00 97.06 92 LYS A C 1
ATOM 707 O O . LYS A 1 92 ? -15.300 11.290 18.199 1.00 97.06 92 LYS A O 1
ATOM 712 N N . ARG A 1 93 ? -14.132 10.380 16.499 1.00 97.00 93 ARG A N 1
ATOM 713 C CA . ARG A 1 93 ? -14.735 11.100 15.374 1.00 97.00 93 ARG A CA 1
ATOM 714 C C . ARG A 1 93 ? -15.241 10.104 14.323 1.00 97.00 93 ARG A C 1
ATOM 716 O O . ARG A 1 93 ? -14.529 9.832 13.352 1.00 97.00 93 ARG A O 1
ATOM 723 N N . PRO A 1 94 ? -16.437 9.515 14.520 1.00 95.56 94 PRO A N 1
ATOM 724 C CA . PRO A 1 94 ? -16.971 8.465 13.652 1.00 95.56 94 PRO A CA 1
ATOM 725 C C . PRO A 1 94 ? -17.103 8.873 12.181 1.00 95.56 94 PRO A C 1
ATOM 727 O O . PRO A 1 94 ? -17.032 8.017 11.302 1.00 95.56 94 PRO A O 1
ATOM 730 N N . GLU A 1 95 ? -17.243 10.169 11.897 1.00 97.81 95 GLU A N 1
ATOM 731 C CA . GLU A 1 95 ? -17.304 10.718 10.542 1.00 97.81 95 GLU A CA 1
ATOM 732 C C . GLU A 1 95 ? -16.007 10.528 9.739 1.00 97.81 95 GLU A C 1
ATOM 734 O O . GLU A 1 95 ? -16.030 10.630 8.517 1.00 97.81 95 GLU A O 1
ATOM 739 N N . LEU A 1 96 ? -14.881 10.230 10.401 1.00 97.25 96 LEU A N 1
ATOM 740 C CA . LEU A 1 96 ? -13.601 9.940 9.745 1.00 97.25 96 LEU A CA 1
ATOM 741 C C . LEU A 1 96 ? -13.473 8.475 9.303 1.00 97.25 96 LEU A C 1
ATOM 743 O O . LEU A 1 96 ? -12.582 8.160 8.515 1.00 97.25 96 LEU A O 1
ATOM 747 N N . ARG A 1 97 ? -14.343 7.575 9.788 1.00 97.00 97 ARG A N 1
ATOM 748 C CA . ARG A 1 97 ? -14.272 6.139 9.463 1.00 97.00 97 ARG A CA 1
ATOM 749 C C . ARG A 1 97 ? -14.449 5.854 7.967 1.00 97.00 97 ARG A C 1
ATOM 751 O O . ARG A 1 97 ? -13.623 5.105 7.460 1.00 97.00 97 ARG A O 1
ATOM 758 N N . PRO A 1 98 ? -15.400 6.474 7.235 1.00 97.75 98 PRO A N 1
ATOM 759 C CA . PRO A 1 98 ? -15.536 6.233 5.797 1.00 97.75 98 PRO A CA 1
ATOM 760 C C . PRO A 1 98 ? -14.269 6.584 5.007 1.00 97.75 98 PRO A C 1
ATOM 762 O O . PRO A 1 98 ? -13.828 5.806 4.167 1.00 97.75 98 PRO A O 1
ATOM 765 N N . LEU A 1 99 ? -13.626 7.714 5.331 1.00 97.44 99 LEU A N 1
ATOM 766 C CA . LEU A 1 99 ? -12.357 8.091 4.706 1.00 97.44 99 LEU A CA 1
ATOM 767 C C . LEU A 1 99 ? -11.256 7.076 5.031 1.00 97.44 99 LEU A C 1
ATOM 769 O O . LEU A 1 99 ? -10.502 6.679 4.150 1.00 97.44 99 LEU A O 1
ATOM 773 N N . LEU A 1 100 ? -11.159 6.643 6.289 1.00 97.69 100 LEU A N 1
ATOM 774 C CA . LEU A 1 100 ? -10.172 5.646 6.695 1.00 97.69 100 LEU A CA 1
ATOM 775 C C . LEU A 1 100 ? -10.393 4.294 5.995 1.00 97.69 100 LEU A C 1
ATOM 777 O O . LEU A 1 100 ? -9.429 3.651 5.588 1.00 97.69 100 LEU A O 1
ATOM 781 N N . GLU A 1 101 ? -11.643 3.879 5.801 1.00 97.69 101 GLU A N 1
ATOM 782 C CA . GLU A 1 101 ? -11.988 2.693 5.012 1.00 97.69 101 GLU A CA 1
ATOM 783 C C . GLU A 1 101 ? -11.567 2.851 3.545 1.00 97.69 101 GLU A C 1
ATOM 785 O O . GLU A 1 101 ? -10.981 1.930 2.977 1.00 97.69 101 GLU A O 1
ATOM 790 N N . ASP A 1 102 ? -11.788 4.021 2.938 1.00 98.06 102 ASP A N 1
ATOM 791 C CA . ASP A 1 102 ? -11.342 4.311 1.569 1.00 98.06 102 ASP A CA 1
ATOM 792 C C . ASP A 1 102 ? -9.820 4.259 1.419 1.00 98.06 102 ASP A C 1
ATOM 794 O O . ASP A 1 102 ? -9.310 3.787 0.398 1.00 98.06 102 ASP A O 1
ATOM 798 N N . VAL A 1 103 ? -9.090 4.702 2.441 1.00 97.75 103 VAL A N 1
ATOM 799 C CA . VAL A 1 103 ? -7.624 4.652 2.493 1.00 97.75 103 VAL A CA 1
ATOM 800 C C . VAL A 1 103 ? -7.136 3.216 2.567 1.00 97.75 103 VAL A C 1
ATOM 802 O O . VAL A 1 103 ? -6.273 2.829 1.782 1.00 97.75 103 VAL A O 1
ATOM 805 N N . LEU A 1 104 ? -7.687 2.410 3.476 1.00 97.56 104 LEU A N 1
ATOM 806 C CA . LEU A 1 104 ? -7.303 1.004 3.631 1.00 97.56 104 LEU A CA 1
ATOM 807 C C . LEU A 1 104 ? -7.693 0.162 2.408 1.00 97.56 104 LEU A C 1
ATOM 809 O O . LEU A 1 104 ? -7.008 -0.802 2.074 1.00 97.56 104 LEU A O 1
ATOM 813 N N . ALA A 1 105 ? -8.755 0.557 1.703 1.00 97.38 105 ALA A N 1
ATOM 814 C CA . ALA A 1 105 ? -9.187 -0.047 0.447 1.00 97.38 105 ALA A CA 1
ATOM 815 C C . ALA A 1 105 ? -8.469 0.517 -0.795 1.00 97.38 105 ALA A C 1
ATOM 817 O O . ALA A 1 105 ? -8.825 0.140 -1.912 1.00 97.38 105 ALA A O 1
ATOM 818 N N . PHE A 1 106 ? -7.496 1.427 -0.637 1.00 96.56 106 PHE A N 1
ATOM 819 C CA . PHE A 1 106 ? -6.782 2.079 -1.746 1.00 96.56 106 PHE A CA 1
ATOM 820 C C . PHE A 1 106 ? -7.735 2.659 -2.817 1.00 96.56 106 PHE A C 1
ATOM 822 O O . PHE A 1 106 ? -7.463 2.614 -4.023 1.00 96.56 106 PHE A O 1
ATOM 829 N N . ARG A 1 107 ? -8.893 3.174 -2.375 1.00 96.31 107 ARG A N 1
ATOM 830 C CA . ARG A 1 107 ? -9.847 3.934 -3.206 1.00 96.31 107 ARG A CA 1
ATOM 831 C C . ARG A 1 107 ? -9.454 5.402 -3.314 1.00 96.31 107 ARG A C 1
ATOM 833 O O . ARG A 1 107 ? -9.847 6.065 -4.268 1.00 96.31 107 ARG A O 1
ATOM 840 N N . VAL A 1 108 ? -8.649 5.869 -2.365 1.00 89.50 108 VAL A N 1
ATOM 841 C CA . VAL A 1 108 ? -7.972 7.162 -2.392 1.00 89.50 108 VAL A CA 1
ATOM 842 C C . VAL A 1 108 ? -6.464 6.926 -2.286 1.00 89.50 108 VAL A C 1
ATOM 844 O O . VAL A 1 108 ? -6.001 6.210 -1.394 1.00 89.50 108 VAL A O 1
ATOM 847 N N . SER A 1 109 ? -5.724 7.460 -3.257 1.00 67.38 109 SER A N 1
ATOM 848 C CA . SER A 1 109 ? -4.262 7.455 -3.391 1.00 67.38 109 SER A CA 1
ATOM 849 C C . SER A 1 109 ? -3.856 8.557 -4.358 1.00 67.38 109 SER A C 1
ATOM 851 O O . SER A 1 109 ? -4.671 8.883 -5.247 1.00 67.38 109 SER A O 1
#

pLDDT: mean 95.07, std 7.11, range [50.12, 98.12]

Sequence (109 aa):
MSAFPTADLASAPLFAPVSERLTVAERINLSHERAKAIGLRYALTIEDVLQPSKKFWDMYMDYIVTHDGGAVALFSIQLNLMAGTLAPFAQKRPELRPLLEDVLAFRVS

Foldseek 3Di:
DPPALCPVVCVDPLLPDDLVVDDPVVNLVSLLVLLLVLLQSLLDDLCCLCPVDPSNVSSVVHPVCVSRVSNVVVNCCLRHVPSNVQSVVCVVVVVCRVVSSCSSNVVDD

Radius of gyration: 14.43 Å; chains: 1; bounding box: 32×31×38 Å

Organism: Trametes pubescens (NCBI:txid154538)